Protein 1VJF (pdb70)

Structure (mmCIF, N/CA/C/O backbone):
data_1VJF
#
_entry.id   1VJF
#
_cell.length_a   50.891
_cell.length_b   50.891
_cell.length_c   121.430
_cell.angle_alpha   90.00
_cell.angle_beta   90.00
_cell.angle_gamma   90.00
#
_symmetry.space_group_name_H-M   'P 43 21 2'
#
loop_
_entity.id
_entity.type
_entity.pdbx_description
1 polymer 'DNA-binding protein, putative'
2 non-polymer 'CHLORIDE ION'
3 non-polymer GLYCEROL
4 water water
#
loop_
_atom_site.group_PDB
_atom_site.id
_atom_site.type_symbol
_atom_site.label_atom_id
_atom_site.label_alt_id
_atom_site.label_comp_id
_atom_site.label_asym_id
_atom_site.label_entity_id
_atom_site.label_seq_id
_atom_site.pdbx_PDB_ins_code
_atom_site.Cartn_x
_atom_site.Cartn_y
_atom_site.Cartn_z
_atom_site.occupancy
_atom_site.B_iso_or_equiv
_atom_site.auth_seq_id
_atom_site.auth_comp_id
_atom_site.auth_asym_id
_atom_site.auth_atom_id
_atom_site.pdbx_PDB_model_num
ATOM 9 N N . LYS A 1 14 ? 11.686 16.506 93.664 1.00 35.96 2 LYS A N 1
ATOM 10 C CA . LYS A 1 14 ? 12.783 17.374 93.281 1.00 31.09 2 LYS A CA 1
ATOM 11 C C . LYS A 1 14 ? 12.333 18.543 92.413 1.00 27.46 2 LYS A C 1
ATOM 12 O O . LYS A 1 14 ? 11.388 18.440 91.621 1.00 29.93 2 LYS A O 1
ATOM 18 N N . THR A 1 15 ? 13.010 19.666 92.565 1.00 23.68 3 THR A N 1
ATOM 19 C CA . THR A 1 15 ? 12.842 20.825 91.707 1.00 25.34 3 THR A CA 1
ATOM 20 C C . THR A 1 15 ? 13.783 20.784 90.520 1.00 25.40 3 THR A C 1
ATOM 21 O O . THR A 1 15 ? 14.755 20.028 90.487 1.00 19.89 3 THR A O 1
ATOM 25 N N . ARG A 1 16 ? 13.528 21.665 89.567 1.00 23.74 4 ARG A N 1
ATOM 26 C CA . ARG A 1 16 ? 14.486 21.903 88.493 1.00 23.20 4 ARG A CA 1
ATOM 27 C C . ARG A 1 16 ? 15.886 22.251 89.014 1.00 21.52 4 ARG A C 1
ATOM 28 O O . ARG A 1 16 ? 16.873 21.752 88.507 1.00 21.05 4 ARG A O 1
ATOM 36 N N . ALA A 1 17 ? 15.986 23.103 90.035 1.00 19.86 5 ALA A N 1
ATOM 37 C CA . ALA A 1 17 ? 17.291 23.392 90.573 1.00 20.88 5 ALA A CA 1
ATOM 38 C C . ALA A 1 17 ? 17.960 22.142 91.142 1.00 18.87 5 ALA A C 1
ATOM 39 O O . ALA A 1 17 ? 19.172 22.008 91.052 1.00 19.18 5 ALA A O 1
ATOM 41 N N . ASP A 1 18 ? 17.180 21.263 91.757 1.00 18.28 6 ASP A N 1
ATOM 42 C CA . ASP A 1 18 ? 17.722 20.017 92.302 1.00 14.37 6 ASP A CA 1
ATOM 43 C C . ASP A 1 18 ? 18.260 19.132 91.157 1.00 15.89 6 ASP A C 1
ATOM 44 O O . ASP A 1 18 ? 19.339 18.553 91.260 1.00 16.63 6 ASP A O 1
ATOM 49 N N . LEU A 1 19 ? 17.510 19.061 90.066 1.00 15.14 7 LEU A N 1
ATOM 50 C CA . LEU A 1 19 ? 17.943 18.285 88.897 1.00 16.15 7 LEU A CA 1
ATOM 51 C C . LEU A 1 19 ? 19.285 18.829 88.379 1.00 16.09 7 LEU A C 1
ATOM 52 O O . LEU A 1 19 ? 20.222 18.085 88.115 1.00 15.38 7 LEU A O 1
ATOM 57 N N . PHE A 1 20 ? 19.381 20.144 88.195 1.00 14.36 8 PHE A N 1
ATOM 58 C CA . PHE A 1 20 ? 20.603 20.721 87.672 1.00 16.42 8 PHE A CA 1
ATOM 59 C C . PHE A 1 20 ? 21.770 20.572 88.652 1.00 16.39 8 PHE A C 1
ATOM 60 O O . PHE A 1 20 ? 22.921 20.444 88.245 1.00 15.57 8 PHE A O 1
ATOM 68 N N . ALA A 1 21 ? 21.500 20.592 89.957 1.00 15.73 9 ALA A N 1
ATOM 69 C CA . ALA A 1 21 ? 22.560 20.326 90.909 1.00 17.15 9 ALA A CA 1
ATOM 70 C C . ALA A 1 21 ? 23.113 18.910 90.773 1.00 14.96 9 ALA A C 1
ATOM 71 O O . ALA A 1 21 ? 24.328 18.711 90.913 1.00 15.30 9 ALA A O 1
ATOM 73 N N . PHE A 1 22 ? 22.210 17.951 90.527 1.00 14.16 10 PHE A N 1
ATOM 74 C CA . PHE A 1 22 ? 22.553 16.568 90.250 1.00 13.68 10 PHE A CA 1
ATOM 75 C C . PHE A 1 22 ? 23.387 16.487 88.967 1.00 14.20 10 PHE A C 1
ATOM 76 O O . PHE A 1 22 ? 24.449 15.859 88.949 1.00 14.52 10 PHE A O 1
ATOM 84 N N . PHE A 1 23 ? 22.933 17.153 87.910 1.00 14.25 11 PHE A N 1
ATOM 85 C CA . PHE A 1 23 ? 23.705 17.168 86.654 1.00 14.31 11 PHE A CA 1
ATOM 86 C C . PHE A 1 23 ? 25.116 17.693 86.933 1.00 13.60 11 PHE A C 1
ATOM 87 O O . PHE A 1 23 ? 26.136 17.131 86.505 1.00 15.85 11 PHE A O 1
ATOM 95 N N . ASP A 1 24 ? 25.197 18.812 87.663 1.00 14.84 12 ASP A N 1
ATOM 96 C CA . ASP A 1 24 ? 26.490 19.436 87.900 1.00 16.37 12 ASP A CA 1
ATOM 97 C C . ASP A 1 24 ? 27.435 18.499 88.656 1.00 16.61 12 ASP A C 1
ATOM 98 O O . ASP A 1 24 ? 28.626 18.411 88.347 1.00 18.24 12 ASP A O 1
ATOM 103 N N . ALA A 1 25 ? 26.918 17.837 89.679 1.00 15.22 13 ALA A N 1
ATOM 104 C CA . ALA A 1 25 ? 27.726 16.912 90.477 1.00 15.09 13 ALA A CA 1
ATOM 105 C C . ALA A 1 25 ? 28.329 15.816 89.647 1.00 17.03 13 ALA A C 1
ATOM 106 O O . ALA A 1 25 ? 29.422 15.367 89.913 1.00 16.40 13 ALA A O 1
ATOM 108 N N . HIS A 1 26 ? 27.603 15.401 88.621 1.00 13.93 14 HIS A N 1
ATOM 109 C CA . HIS A 1 26 ? 27.974 14.242 87.824 1.00 16.19 14 HIS A CA 1
ATOM 110 C C . HIS A 1 26 ? 28.502 14.597 86.442 1.00 18.57 14 HIS A C 1
ATOM 111 O O . HIS A 1 26 ? 28.675 13.720 85.629 1.00 18.39 14 HIS A O 1
ATOM 118 N N . GLY A 1 27 ? 28.704 15.879 86.175 1.00 15.70 15 GLY A N 1
ATOM 119 C CA . GLY A 1 27 ? 29.281 16.335 84.934 1.00 16.13 15 GLY A CA 1
ATOM 120 C C . GLY A 1 27 ? 28.409 16.261 83.720 1.00 16.00 15 GLY A C 1
ATOM 121 O O . GLY A 1 27 ? 28.913 16.152 82.599 1.00 15.91 15 GLY A O 1
ATOM 122 N N . VAL A 1 28 ? 27.094 16.270 83.910 1.00 12.90 16 VAL A N 1
ATOM 123 C CA . VAL A 1 28 ? 26.156 16.292 82.811 1.00 13.79 16 VAL A CA 1
ATOM 124 C C . VAL A 1 28 ? 25.886 17.752 82.456 1.00 16.87 16 VAL A C 1
ATOM 125 O O . VAL A 1 28 ? 25.281 18.502 83.232 1.00 18.66 16 VAL A O 1
ATOM 129 N N . ASP A 1 29 ? 26.404 18.200 81.332 1.00 14.00 17 ASP A N 1
ATOM 130 C CA . ASP A 1 29 ? 26.196 19.589 80.938 1.00 16.88 17 ASP A CA 1
ATOM 131 C C . ASP A 1 29 ? 24.884 19.751 80.210 1.00 14.27 17 ASP A C 1
ATOM 132 O O . ASP A 1 29 ? 24.402 18.843 79.576 1.00 16.86 17 ASP A O 1
ATOM 137 N N . HIS A 1 30 ? 24.303 20.925 80.343 1.00 15.27 18 HIS A N 1
ATOM 138 C CA . HIS A 1 30 ? 22.938 21.152 79.873 1.00 15.96 18 HIS A CA 1
ATOM 139 C C . HIS A 1 30 ? 22.747 22.534 79.288 1.00 17.55 18 HIS A C 1
ATOM 140 O O . HIS A 1 30 ? 23.444 23.453 79.661 1.00 16.90 18 HIS A O 1
ATOM 147 N N . LYS A 1 31 ? 21.777 22.658 78.372 1.00 15.42 19 LYS A N 1
ATOM 148 C CA . LYS A 1 31 ? 21.374 23.931 77.849 1.00 15.43 19 LYS A CA 1
ATOM 149 C C . LYS A 1 31 ? 19.857 23.903 77.864 1.00 14.75 19 LYS A C 1
ATOM 150 O O . LYS A 1 31 ? 19.270 22.975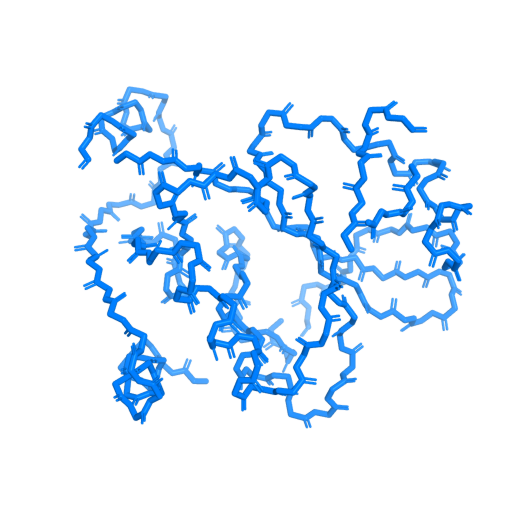 77.309 1.00 16.65 19 LYS A O 1
ATOM 153 N N . THR A 1 32 ? 19.231 24.901 78.487 1.00 14.83 20 THR A N 1
ATOM 154 C CA . THR A 1 32 ? 17.784 24.938 78.615 1.00 15.31 20 THR A CA 1
ATOM 155 C C . THR A 1 32 ? 17.194 26.146 77.906 1.00 17.51 20 THR A C 1
ATOM 156 O O . THR A 1 32 ? 17.680 27.272 78.046 1.00 18.86 20 THR A O 1
ATOM 160 N N . LEU A 1 33 ? 16.062 25.931 77.253 1.00 18.88 21 LEU A N 1
ATOM 161 C CA . LEU A 1 33 ? 15.274 26.987 76.637 1.00 18.00 21 LEU A CA 1
ATOM 162 C C . LEU A 1 33 ? 13.937 27.021 77.398 1.00 17.28 21 LEU A C 1
ATOM 163 O O . LEU A 1 33 ? 13.277 25.999 77.498 1.00 15.80 21 LEU A O 1
ATOM 168 N N . ASP A 1 34 ? 13.556 28.172 77.965 1.00 15.10 22 ASP A N 1
ATOM 169 C CA . ASP A 1 34 ? 12.259 28.299 78.621 1.00 15.67 22 ASP A CA 1
ATOM 170 C C . ASP A 1 34 ? 11.244 28.731 77.580 1.00 16.86 22 ASP A C 1
ATOM 171 O O . ASP A 1 34 ? 11.542 29.537 76.695 1.00 18.66 22 ASP A O 1
ATOM 176 N N . HIS A 1 35 ? 10.019 28.276 77.745 1.00 17.62 23 HIS A N 1
ATOM 177 C CA . HIS A 1 35 ? 8.963 28.549 76.778 1.00 16.69 23 HIS A CA 1
ATOM 178 C C . HIS A 1 35 ? 7.608 28.221 77.378 1.00 16.44 23 HIS A C 1
ATOM 179 O O . HIS A 1 35 ? 7.487 27.373 78.256 1.00 15.90 23 HIS A O 1
ATOM 186 N N . PRO A 1 36 ? 6.537 28.851 76.938 1.00 17.27 24 PRO A N 1
ATOM 187 C CA . PRO A 1 36 ? 5.244 28.385 77.378 1.00 18.37 24 PRO A CA 1
ATOM 188 C C . PRO A 1 36 ? 5.014 26.931 76.959 1.00 18.64 24 PRO A C 1
ATOM 189 O O . PRO A 1 36 ? 5.544 26.493 75.942 1.00 17.55 24 PRO A O 1
ATOM 193 N N . PRO A 1 37 ? 4.207 26.203 77.698 1.00 18.40 25 PRO A N 1
ATOM 194 C CA . PRO A 1 37 ? 3.859 24.841 77.269 1.00 17.21 25 PRO A CA 1
ATOM 195 C C . PRO A 1 37 ? 3.307 24.901 75.843 1.00 18.13 25 PRO A C 1
ATOM 196 O O . PRO A 1 37 ? 2.551 25.805 75.515 1.00 19.06 25 PRO A O 1
ATOM 200 N N . VAL A 1 38 ? 3.724 23.958 75.022 1.00 16.48 26 VAL A N 1
ATOM 201 C CA . VAL A 1 38 ? 3.486 24.043 73.573 1.00 16.61 26 VAL A CA 1
ATOM 202 C C . VAL A 1 38 ? 2.135 23.446 73.249 1.00 17.41 26 VAL A C 1
ATOM 203 O O . VAL A 1 38 ? 1.901 22.237 73.514 1.00 16.31 26 VAL A O 1
ATOM 207 N N . PHE A 1 39 ? 1.281 24.295 72.664 1.00 19.78 27 PHE A N 1
ATOM 208 C CA . PHE A 1 39 ? -0.053 23.883 72.144 1.00 19.66 27 PHE A CA 1
ATOM 209 C C . PHE A 1 39 ? -0.252 24.263 70.692 1.00 25.03 27 PHE A C 1
ATOM 210 O O . PHE A 1 39 ? -1.359 24.205 70.188 1.00 22.55 27 PHE A O 1
ATOM 218 N N . ARG A 1 40 ? 0.819 24.651 70.008 1.00 22.85 28 ARG A N 1
ATOM 219 C CA . ARG A 1 40 ? 0.703 25.140 68.641 1.00 28.80 28 ARG A CA 1
ATOM 220 C C . ARG A 1 40 ? 1.868 24.579 67.879 1.00 29.42 28 ARG A C 1
ATOM 221 O O . ARG A 1 40 ? 3.027 24.621 68.357 1.00 25.05 28 ARG A O 1
ATOM 229 N N . VAL A 1 41 ? 1.579 24.021 66.716 1.00 25.57 29 VAL A N 1
ATOM 230 C CA . VAL A 1 41 ? 2.606 23.349 65.933 1.00 24.89 29 VAL A CA 1
ATOM 231 C C . VAL A 1 41 ? 3.749 24.337 65.523 1.00 23.10 29 VAL A C 1
ATOM 232 O O . VAL A 1 41 ? 4.924 23.971 65.514 1.00 24.65 29 VAL A O 1
ATOM 236 N N . GLU A 1 42 ? 3.414 25.598 65.280 1.00 23.32 30 GLU A N 1
ATOM 237 C CA . GLU A 1 42 ? 4.434 26.584 64.892 1.00 24.24 30 GLU A CA 1
ATOM 238 C C . GLU A 1 42 ? 5.477 26.782 65.982 1.00 23.44 30 GLU A C 1
ATOM 239 O O . GLU A 1 42 ? 6.693 26.875 65.705 1.00 21.09 30 GLU A O 1
ATOM 245 N N . GLU A 1 43 ? 5.004 26.816 67.232 1.00 23.15 31 GLU A N 1
ATOM 246 C CA . GLU A 1 43 ? 5.905 26.957 68.393 1.00 22.62 31 GLU A CA 1
ATOM 247 C C . GLU A 1 43 ? 6.818 25.755 68.551 1.00 20.86 31 GLU A C 1
ATOM 248 O O . GLU A 1 43 ? 8.016 25.898 68.853 1.00 21.87 31 GLU A O 1
ATOM 259 N N . GLY A 1 44 ? 6.289 24.558 68.311 1.00 18.27 32 GLY A N 1
ATOM 260 C CA . GLY A 1 44 ? 7.062 23.359 68.389 1.00 19.72 32 GLY A CA 1
ATOM 261 C C . GLY A 1 44 ? 8.187 23.369 67.369 1.00 19.59 32 GLY A C 1
ATOM 262 O O . GLY A 1 44 ? 9.307 23.008 67.685 1.00 20.02 32 GLY A O 1
ATOM 263 N N . LEU A 1 45 ? 7.880 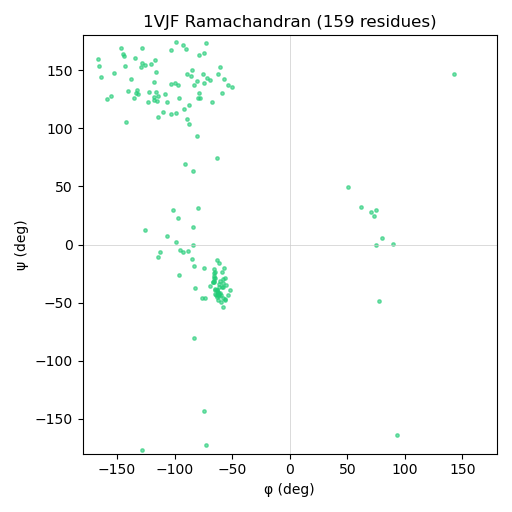23.812 66.143 1.00 21.01 33 LEU A N 1
ATOM 264 C CA . LEU A 1 45 ? 8.887 23.922 65.108 1.00 20.93 33 LEU A CA 1
ATOM 265 C C . LEU A 1 45 ? 9.988 24.935 65.448 1.00 19.23 33 LEU A C 1
ATOM 266 O O . LEU A 1 45 ? 11.176 24.759 65.150 1.00 17.19 33 LEU A O 1
ATOM 271 N N . GLU A 1 46 ? 9.575 26.039 66.048 1.00 16.94 34 GLU A N 1
ATOM 272 C CA . GLU A 1 46 ? 10.549 27.046 66.464 1.00 16.96 34 GLU A CA 1
ATOM 273 C C . GLU A 1 46 ? 11.522 26.492 67.492 1.00 16.29 34 GLU A C 1
ATOM 274 O O . GLU A 1 46 ? 12.727 26.747 67.404 1.00 16.90 34 GLU A O 1
ATOM 280 N N . ILE A 1 47 ? 11.005 25.713 68.443 1.00 16.72 35 ILE A N 1
ATOM 281 C CA . ILE A 1 47 ? 11.852 25.065 69.449 1.00 16.73 35 ILE A CA 1
ATOM 282 C C . ILE A 1 47 ? 12.814 24.064 68.843 1.00 17.32 35 ILE A C 1
ATOM 283 O O . ILE A 1 47 ? 14.004 24.077 69.156 1.00 18.91 35 ILE A O 1
ATOM 288 N N . LYS A 1 48 ? 12.318 23.260 67.919 1.00 19.11 36 LYS A N 1
ATOM 289 C CA . LYS A 1 48 ? 13.137 22.278 67.271 1.00 21.77 36 LYS A CA 1
ATOM 290 C C . LYS A 1 48 ? 14.196 22.942 66.430 1.00 19.76 36 LYS A C 1
ATOM 291 O O . LYS A 1 48 ? 15.310 22.441 66.334 1.00 22.87 36 LYS A O 1
ATOM 297 N N . ALA A 1 49 ? 13.886 24.104 65.861 1.00 18.77 37 ALA A N 1
ATOM 298 C CA . ALA A 1 49 ? 14.868 24.813 65.051 1.00 19.15 37 ALA A CA 1
ATOM 299 C C . ALA A 1 49 ? 16.007 25.351 65.911 1.00 20.44 37 ALA A C 1
ATOM 300 O O . ALA A 1 49 ? 17.157 25.361 65.494 1.00 23.79 37 ALA A O 1
ATOM 302 N N . ALA A 1 50 ? 15.700 25.784 67.125 1.00 16.46 38 ALA A N 1
ATOM 303 C CA . ALA A 1 50 ? 16.700 26.276 68.063 1.00 19.54 38 ALA A CA 1
ATOM 304 C C . ALA A 1 50 ? 17.475 25.212 68.810 1.00 20.27 38 ALA A C 1
ATOM 305 O O . ALA A 1 50 ? 18.535 25.506 69.360 1.00 22.75 38 ALA A O 1
ATOM 319 N N . PRO A 1 52 ? 18.847 21.469 68.328 1.00 14.85 40 PRO A N 1
ATOM 320 C CA . PRO A 1 52 ? 19.128 20.297 67.501 1.00 15.96 40 PRO A CA 1
ATOM 321 C C . PRO A 1 52 ? 18.985 18.990 68.220 1.00 17.63 40 PR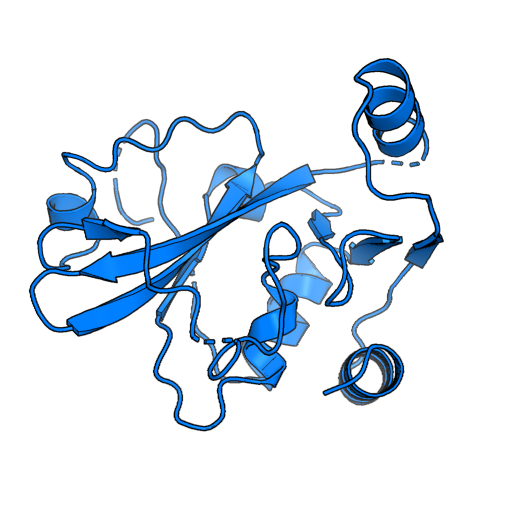O A C 1
ATOM 322 O O . PRO A 1 52 ? 18.907 18.943 69.449 1.00 17.58 40 PRO A O 1
ATOM 326 N N . GLY A 1 53 ? 19.016 17.910 67.453 1.00 18.23 41 GLY A N 1
ATOM 327 C CA . GLY A 1 53 ? 19.059 16.585 68.042 1.00 18.43 41 GLY A CA 1
ATOM 328 C C . GLY A 1 53 ? 17.697 15.983 68.213 1.00 16.85 41 GLY A C 1
ATOM 329 O O . GLY A 1 53 ? 16.740 16.385 67.555 1.00 19.27 41 GLY A O 1
ATOM 330 N N . GLY A 1 54 ? 17.636 14.939 69.029 1.00 16.73 42 GLY A N 1
ATOM 331 C CA . GLY A 1 54 ? 16.447 14.143 69.207 1.00 17.32 42 GLY A CA 1
ATOM 332 C C . GLY A 1 54 ? 15.489 14.821 70.134 1.00 17.25 42 GLY A C 1
ATOM 333 O O . GLY A 1 54 ? 15.818 15.125 71.257 1.00 18.17 42 GLY A O 1
ATOM 334 N N . HIS A 1 55 ? 14.265 14.992 69.655 1.00 15.96 43 HIS A N 1
ATOM 335 C CA . HIS A 1 55 ? 13.161 15.506 70.468 1.00 16.46 43 HIS A CA 1
ATOM 336 C C . HIS A 1 55 ? 12.282 14.338 70.846 1.00 18.31 43 HIS A C 1
ATOM 337 O O . HIS A 1 55 ? 12.030 13.420 70.037 1.00 17.16 43 HIS A O 1
ATOM 344 N N . THR A 1 56 ? 11.855 14.343 72.099 1.00 16.25 44 THR A N 1
ATOM 345 C CA . THR A 1 56 ? 11.471 13.080 72.744 1.00 14.48 44 THR A CA 1
ATOM 346 C C . THR A 1 56 ? 10.002 13.057 73.134 1.00 16.62 44 THR A C 1
ATOM 347 O O . THR A 1 56 ? 9.355 14.090 73.334 1.00 18.69 44 THR A O 1
ATOM 351 N N . LYS A 1 57 ? 9.517 11.833 73.297 1.00 15.13 45 LYS A N 1
ATOM 352 C CA . LYS A 1 57 ? 8.303 11.562 74.020 1.00 15.94 45 LYS A CA 1
ATOM 353 C C . LYS A 1 57 ? 8.676 10.531 75.075 1.00 17.45 45 LYS A C 1
ATOM 354 O O . LYS A 1 57 ? 9.643 9.793 74.950 1.00 15.50 45 LYS A O 1
ATOM 360 N N . ASN A 1 58 ? 7.915 10.509 76.147 1.00 14.35 46 ASN A N 1
ATOM 361 C CA . ASN A 1 58 ? 8.266 9.725 77.321 1.00 14.43 46 ASN A CA 1
ATOM 362 C C . ASN A 1 58 ? 6.998 9.115 77.915 1.00 13.41 46 ASN A C 1
ATOM 363 O O . ASN A 1 58 ? 6.173 9.827 78.470 1.00 16.41 46 ASN A O 1
ATOM 368 N N . LEU A 1 59 ? 6.833 7.806 77.709 1.00 14.49 47 LEU A N 1
ATOM 369 C CA . LEU A 1 59 ? 5.613 7.109 78.043 1.00 14.39 47 LEU A CA 1
ATOM 370 C C . LEU A 1 59 ? 5.728 6.461 79.397 1.00 14.42 47 LEU A C 1
ATOM 371 O O . LEU A 1 59 ? 6.707 5.728 79.663 1.00 15.16 47 LEU A O 1
ATOM 376 N N . PHE A 1 60 ? 4.769 6.770 80.267 1.00 14.97 48 PHE A N 1
ATOM 377 C CA . PHE A 1 60 ? 4.745 6.214 81.631 1.00 13.93 48 PHE A CA 1
ATOM 378 C C . PHE A 1 60 ? 3.706 5.133 81.632 1.00 13.89 48 PHE A C 1
ATOM 379 O O . PHE A 1 60 ? 2.471 5.398 81.501 1.00 13.27 48 PHE A O 1
ATOM 387 N N . LEU A 1 61 ? 4.183 3.893 81.785 1.00 15.12 49 LEU A N 1
ATOM 388 C CA . LEU A 1 61 ? 3.373 2.703 81.670 1.00 13.66 49 LEU A CA 1
ATOM 389 C C . LEU A 1 61 ? 3.355 1.854 82.934 1.00 14.63 49 LEU A C 1
ATOM 390 O O . LEU A 1 61 ? 4.269 1.917 83.747 1.00 15.26 49 LEU A O 1
ATOM 395 N N . LYS A 1 62 ? 2.286 1.086 83.078 1.00 17.77 50 LYS A N 1
ATOM 396 C CA . LYS A 1 62 ? 2.152 0.098 84.145 1.00 18.42 50 LYS A CA 1
ATOM 397 C C . LYS A 1 62 ? 1.683 -1.187 83.471 1.00 17.69 50 LYS A C 1
ATOM 398 O O . LYS A 1 62 ? 0.688 -1.172 82.705 1.00 20.45 50 LYS A O 1
ATOM 404 N N . ASP A 1 63 ? 2.356 -2.300 83.750 1.00 18.22 51 ASP A N 1
ATOM 405 C CA . ASP A 1 63 ? 1.934 -3.567 83.157 1.00 17.96 51 ASP A CA 1
ATOM 406 C C . ASP A 1 63 ? 0.952 -4.352 84.063 1.00 17.65 51 ASP A C 1
ATOM 407 O O . ASP A 1 63 ? 0.687 -3.960 85.228 1.00 17.98 51 ASP A O 1
ATOM 412 N N . ALA A 1 64 ? 0.400 -5.429 83.499 1.00 18.40 52 ALA A N 1
ATOM 413 C CA . ALA A 1 64 ? -0.663 -6.228 84.153 1.00 19.53 52 ALA A CA 1
ATOM 414 C C . ALA A 1 64 ? -0.200 -6.882 85.447 1.00 20.02 52 ALA A C 1
ATOM 415 O O . ALA A 1 64 ? -1.034 -7.382 86.213 1.00 19.51 52 ALA A O 1
ATOM 417 N N . LYS A 1 65 ? 1.117 -6.894 85.661 1.00 17.82 53 LYS A N 1
ATOM 418 C CA . LYS A 1 65 ? 1.723 -7.401 86.885 1.00 19.74 53 LYS A CA 1
ATOM 419 C C . LYS A 1 65 ? 2.099 -6.322 87.893 1.00 20.13 53 LYS A C 1
ATOM 420 O O . LYS A 1 65 ? 2.607 -6.629 88.966 1.00 21.15 53 LYS A O 1
ATOM 424 N N . GLY A 1 66 ? 1.797 -5.065 87.583 1.00 18.17 54 GLY A N 1
ATOM 425 C CA . GLY A 1 66 ? 2.099 -3.955 88.479 1.00 18.64 54 GLY A CA 1
ATOM 426 C C . GLY A 1 66 ? 3.447 -3.262 88.344 1.00 19.02 54 GLY A C 1
ATOM 427 O O . GLY A 1 66 ? 3.735 -2.308 89.096 1.00 19.03 54 GLY A O 1
ATOM 428 N N . GLN A 1 67 ? 4.264 -3.714 87.389 1.00 16.75 55 GLN A N 1
ATOM 429 C CA . GLN A 1 67 ? 5.566 -3.114 87.160 1.00 17.65 55 GLN A CA 1
ATOM 430 C C . GLN A 1 67 ? 5.397 -1.806 86.367 1.00 15.62 55 GLN A C 1
ATOM 431 O O . GLN A 1 67 ? 4.727 -1.803 85.309 1.00 16.49 55 GLN A O 1
ATOM 437 N N . LEU A 1 68 ? 6.029 -0.725 86.853 1.00 17.41 56 LEU A N 1
ATOM 438 C CA . LEU A 1 68 ? 6.070 0.543 86.126 1.00 14.71 56 LEU A CA 1
ATOM 439 C C . LEU A 1 68 ? 7.218 0.567 85.148 1.00 16.40 56 LEU A C 1
ATOM 440 O O . LEU A 1 68 ? 8.299 0.065 85.457 1.00 15.83 56 LEU A O 1
ATOM 445 N N . TRP A 1 69 ? 6.991 1.220 84.016 1.00 14.98 57 TRP A N 1
ATOM 446 C CA . TRP A 1 69 ? 7.961 1.300 82.924 1.00 14.77 57 TRP A CA 1
ATOM 447 C C . TRP A 1 69 ? 7.946 2.738 82.409 1.00 16.40 57 TRP A C 1
ATOM 448 O O . TRP A 1 69 ? 6.897 3.368 82.368 1.00 18.36 57 TRP A O 1
ATOM 459 N N . LEU A 1 70 ? 9.118 3.244 82.051 1.00 14.67 58 LEU A N 1
ATOM 460 C CA . LEU A 1 70 ? 9.190 4.540 81.368 1.00 15.07 58 LEU A CA 1
ATOM 461 C C . LEU A 1 70 ? 9.910 4.292 80.061 1.00 16.78 58 LEU A C 1
ATOM 462 O O . LEU A 1 70 ? 11.000 3.778 80.068 1.00 15.24 58 LEU A O 1
ATOM 467 N N . ILE A 1 71 ? 9.268 4.634 78.956 1.00 15.14 59 ILE A N 1
ATOM 468 C CA . ILE A 1 71 ? 9.878 4.555 77.618 1.00 14.83 59 ILE A CA 1
ATOM 469 C C . ILE A 1 71 ? 10.182 5.947 77.141 1.00 16.31 59 ILE A C 1
ATOM 470 O O . ILE A 1 71 ? 9.285 6.750 76.984 1.00 15.67 59 ILE A O 1
ATOM 475 N N . SER A 1 72 ? 11.435 6.205 76.820 1.00 14.93 60 SER A N 1
ATOM 476 C CA . SER A 1 72 ? 11.831 7.474 76.168 1.00 15.00 60 SER A CA 1
ATOM 477 C C . SER A 1 72 ? 12.184 7.126 74.721 1.00 16.54 60 SER A C 1
ATOM 478 O O . SER A 1 72 ? 12.967 6.194 74.439 1.00 16.31 60 SER A O 1
ATOM 481 N N . ALA A 1 73 ? 11.585 7.878 73.804 1.00 15.46 61 ALA A N 1
ATOM 482 C CA . ALA A 1 73 ? 11.729 7.612 72.375 1.00 15.38 61 ALA A CA 1
ATOM 483 C C . ALA A 1 73 ? 11.739 8.923 71.619 1.00 14.49 61 ALA A C 1
ATOM 484 O O . ALA A 1 73 ? 11.310 9.949 72.121 1.00 15.03 61 ALA A O 1
ATOM 486 N N . LEU A 1 74 ? 12.196 8.888 70.362 1.00 14.61 62 LEU A N 1
ATOM 487 C CA . LEU A 1 74 ? 11.920 9.995 69.489 1.00 13.72 62 LEU A CA 1
ATOM 488 C C . LEU A 1 74 ? 10.429 10.124 69.311 1.00 13.89 62 LEU A C 1
ATOM 489 O O . LEU A 1 74 ? 9.722 9.140 69.250 1.00 14.83 62 LEU A O 1
ATOM 494 N N . GLY A 1 75 ? 9.954 11.349 69.160 1.00 16.41 63 GLY A N 1
ATOM 495 C CA . GLY A 1 75 ? 8.496 11.573 69.052 1.00 16.91 63 GLY A CA 1
ATOM 496 C C . GLY A 1 75 ? 7.821 10.783 67.962 1.00 18.86 63 GLY A C 1
ATOM 497 O O . GLY A 1 75 ? 6.684 10.327 68.146 1.00 20.76 63 GLY A O 1
ATOM 498 N N . GLU A 1 76 ? 8.533 10.595 66.872 1.00 19.32 64 GLU A N 1
ATOM 499 C CA . GLU A 1 76 ? 7.994 9.964 65.665 1.00 23.44 64 GLU A CA 1
ATOM 500 C C . GLU A 1 76 ? 8.071 8.454 65.708 1.00 23.86 64 GLU A C 1
ATOM 501 O O . GLU A 1 76 ? 7.469 7.801 64.860 1.00 25.38 64 GLU A O 1
ATOM 517 N N . THR A 1 77 ? 8.806 7.885 66.651 1.00 18.14 65 THR A N 1
ATOM 518 C CA . THR A 1 77 ? 8.910 6.419 66.704 1.00 14.73 65 THR A CA 1
ATOM 519 C C . THR A 1 77 ? 7.596 5.778 67.066 1.00 15.55 65 THR A C 1
ATOM 520 O O . THR A 1 77 ? 7.043 6.050 68.130 1.00 19.08 65 THR A O 1
ATOM 524 N N . THR A 1 78 ? 7.083 4.880 66.216 1.00 16.13 66 THR A N 1
ATOM 525 C CA . THR A 1 78 ? 5.815 4.193 66.521 1.00 18.68 66 THR A CA 1
ATOM 526 C C . THR A 1 78 ? 6.052 3.074 67.530 1.00 17.95 66 THR A C 1
ATOM 527 O O . THR A 1 78 ? 6.915 2.217 67.338 1.00 20.83 66 THR A O 1
ATOM 531 N N . ILE A 1 79 ? 5.295 3.106 68.625 1.00 18.05 67 ILE A N 1
ATOM 532 C CA . ILE A 1 79 ? 5.382 2.097 69.661 1.00 17.65 67 ILE A CA 1
ATOM 533 C C . ILE A 1 79 ? 4.065 1.302 69.740 1.00 18.82 67 ILE A C 1
ATOM 534 O O . ILE A 1 79 ? 3.019 1.822 70.198 1.00 22.68 67 ILE A O 1
ATOM 539 N N . ASP A 1 80 ? 4.118 0.047 69.316 1.00 19.87 68 ASP A N 1
ATOM 540 C CA . ASP A 1 80 ? 2.961 -0.822 69.372 1.00 19.74 68 ASP A CA 1
ATOM 541 C C . ASP A 1 80 ? 2.782 -1.389 70.770 1.00 19.21 68 ASP A C 1
ATOM 542 O O . ASP A 1 80 ? 3.337 -2.442 71.137 1.00 19.63 68 ASP A O 1
ATOM 547 N N . LEU A 1 81 ? 1.976 -0.695 71.562 1.00 19.96 69 LEU A N 1
ATOM 548 C CA . LEU A 1 81 ? 1.733 -1.107 72.924 1.00 21.41 69 LEU A CA 1
ATOM 549 C C . LEU A 1 81 ? 1.005 -2.425 73.050 1.00 22.94 69 LEU A C 1
ATOM 550 O O . LEU A 1 81 ? 1.171 -3.093 74.066 1.00 26.94 69 LEU A O 1
ATOM 555 N N . LYS A 1 82 ? 0.241 -2.827 72.027 1.00 21.50 70 LYS A N 1
ATOM 556 C CA . LYS A 1 82 ? -0.472 -4.098 72.063 1.00 25.47 70 LYS A CA 1
ATOM 557 C C . LYS A 1 82 ? 0.496 -5.297 72.071 1.00 23.44 70 LYS A C 1
ATOM 558 O O . LYS A 1 82 ? 0.192 -6.326 72.664 1.00 24.37 70 LYS A O 1
ATOM 562 N N . LYS A 1 83 ? 1.658 -5.155 71.428 1.00 18.85 71 LYS A N 1
ATOM 563 C CA . LYS A 1 83 ? 2.619 -6.259 71.287 1.00 22.11 71 LYS A CA 1
ATOM 564 C C . LYS A 1 83 ? 3.926 -6.066 72.053 1.00 19.48 71 LYS A C 1
ATOM 565 O O . LYS A 1 83 ? 4.737 -6.982 72.123 1.00 19.95 71 LYS A O 1
ATOM 570 N N . LEU A 1 84 ? 4.133 -4.887 72.653 1.00 15.97 72 LEU A N 1
ATOM 571 C CA . LEU A 1 84 ? 5.466 -4.579 73.179 1.00 15.90 72 LEU A CA 1
ATOM 572 C C . LEU A 1 84 ? 5.872 -5.473 74.344 1.00 15.77 72 LEU A C 1
ATOM 573 O O . LEU A 1 84 ? 7.055 -5.743 74.555 1.00 17.13 72 LEU A O 1
ATOM 578 N N . HIS A 1 85 ? 4.895 -5.974 75.078 1.00 16.63 73 HIS A N 1
ATOM 579 C CA . HIS A 1 85 ? 5.176 -6.786 76.263 1.00 18.29 73 HIS A CA 1
ATOM 580 C C . HIS A 1 85 ? 5.963 -8.060 75.925 1.00 19.85 73 HIS A C 1
ATOM 581 O O . HIS A 1 85 ? 6.782 -8.503 76.724 1.00 21.32 73 HIS A O 1
ATOM 588 N N . HIS A 1 86 ? 5.753 -8.603 74.725 1.00 20.99 74 HIS A N 1
ATOM 589 C CA . HIS A 1 86 ? 6.495 -9.770 74.254 1.00 21.90 74 HIS A CA 1
ATOM 590 C C . HIS A 1 86 ? 7.977 -9.425 74.049 1.00 21.92 74 HIS A C 1
ATOM 591 O O . HIS A 1 86 ? 8.851 -10.255 74.265 1.00 22.03 74 HIS A O 1
ATOM 598 N N . VAL A 1 87 ? 8.261 -8.181 73.665 1.00 16.90 75 VAL A N 1
ATOM 599 C CA . VAL A 1 87 ? 9.635 -7.756 73.404 1.00 18.85 75 VAL A CA 1
ATOM 600 C C . VAL A 1 87 ? 10.400 -7.530 74.707 1.00 19.86 75 VAL A C 1
ATOM 601 O O . VAL A 1 87 ? 11.524 -7.981 74.834 1.00 20.31 75 VAL A O 1
ATOM 605 N N . ILE A 1 88 ? 9.782 -6.829 75.658 1.00 20.31 76 ILE A N 1
ATOM 606 C CA . ILE A 1 88 ? 10.479 -6.378 76.857 1.00 18.32 76 ILE A CA 1
ATOM 607 C C . ILE A 1 88 ? 10.304 -7.320 78.039 1.00 19.12 76 ILE A C 1
ATOM 608 O O . ILE A 1 88 ? 10.921 -7.111 79.075 1.00 21.30 76 ILE A O 1
ATOM 613 N N . GLY A 1 89 ? 9.487 -8.362 77.871 1.00 17.89 77 GLY A N 1
ATOM 614 C CA . GLY A 1 89 ? 9.279 -9.338 78.919 1.00 17.54 77 GLY A CA 1
ATOM 615 C C . GLY A 1 89 ? 8.398 -8.852 80.057 1.00 18.29 77 GLY A C 1
ATOM 616 O O . GLY A 1 89 ? 8.529 -9.304 81.185 1.00 23.59 77 GLY A O 1
ATOM 617 N N . SER A 1 90 ? 7.467 -7.947 79.754 1.00 18.23 78 SER A N 1
ATOM 618 C CA . SER A 1 90 ? 6.549 -7.404 80.755 1.00 17.37 78 SER A CA 1
ATOM 619 C C . SER A 1 90 ? 5.194 -8.119 80.679 1.00 16.17 78 SER A C 1
ATOM 620 O O . SER A 1 90 ? 4.960 -8.933 79.785 1.00 20.69 78 SER A O 1
ATOM 623 N N . GLY A 1 91 ? 4.292 -7.810 81.606 1.00 17.61 79 GLY A N 1
ATOM 624 C CA . GLY A 1 91 ? 2.879 -8.098 81.405 1.00 17.12 79 GLY A CA 1
ATOM 625 C C . GLY A 1 91 ? 2.278 -7.151 80.399 1.00 16.67 79 GLY A C 1
ATOM 626 O O . GLY A 1 91 ? 2.958 -6.263 79.915 1.00 16.64 79 GLY A O 1
ATOM 627 N N . ARG A 1 92 ? 1.029 -7.378 80.021 1.00 19.70 80 ARG A N 1
ATOM 628 C CA . ARG A 1 92 ? 0.392 -6.502 79.051 1.00 19.90 80 ARG A CA 1
ATOM 629 C C . ARG A 1 92 ? 0.442 -5.076 79.600 1.00 17.58 80 ARG A C 1
ATOM 630 O O . ARG A 1 92 ? 0.280 -4.859 80.802 1.00 15.85 80 ARG A O 1
ATOM 634 N N . LEU A 1 93 ? 0.663 -4.130 78.712 1.00 16.95 81 LEU A N 1
ATOM 635 C CA . LEU A 1 93 ? 0.945 -2.730 79.096 1.00 18.29 81 LEU A CA 1
ATOM 636 C C . LEU A 1 93 ? -0.290 -1.841 78.974 1.00 21.87 81 LEU A C 1
ATOM 637 O O . LEU A 1 93 ? -1.066 -1.953 78.020 1.00 23.50 81 LEU A O 1
ATOM 642 N N . SER A 1 94 ? -0.445 -0.963 79.958 1.00 20.35 82 SER A N 1
ATOM 643 C CA . SER A 1 94 ? -1.384 0.150 79.932 1.00 22.00 82 SER A CA 1
ATOM 644 C C . SER A 1 94 ? -0.600 1.414 80.272 1.00 18.37 82 SER A C 1
ATOM 645 O O . SER A 1 94 ? 0.513 1.345 80.791 1.00 16.96 82 SER A O 1
ATOM 648 N N . PHE A 1 95 ? -1.219 2.564 80.093 1.00 19.73 83 PHE A N 1
ATOM 649 C CA . PHE A 1 95 ? -0.654 3.790 80.657 1.00 17.57 83 PHE A CA 1
ATOM 650 C C . PHE A 1 95 ? -0.768 3.728 82.181 1.00 16.41 83 PHE A C 1
ATOM 651 O O . PHE A 1 95 ? -1.703 3.168 82.717 1.00 18.97 83 PHE A O 1
ATOM 659 N N . GLY A 1 96 ? 0.250 4.219 82.877 1.00 15.66 84 GLY A N 1
ATOM 660 C CA . GLY A 1 96 ? 0.222 4.204 84.334 1.00 15.68 84 GLY A CA 1
ATOM 661 C C . GLY A 1 96 ? -0.636 5.322 84.901 1.00 15.91 84 GLY A C 1
ATOM 662 O O . GLY A 1 96 ? -0.893 6.335 84.240 1.00 17.88 84 GLY A O 1
ATOM 663 N N . PRO A 1 97 ? -1.008 5.202 86.153 1.00 16.88 85 PRO A N 1
ATOM 664 C CA . PRO A 1 97 ? -1.834 6.209 86.782 1.00 16.73 85 PRO A CA 1
ATOM 665 C C . PRO A 1 97 ? -1.052 7.468 87.122 1.00 16.05 85 PRO A C 1
ATOM 666 O O . PRO A 1 97 ? 0.160 7.442 87.450 1.00 16.36 85 PRO A O 1
ATOM 670 N N . GLN A 1 98 ? -1.766 8.572 87.032 1.00 17.17 86 GLN A N 1
ATOM 671 C CA . GLN A 1 98 ? -1.210 9.888 87.219 1.00 15.85 86 GLN A CA 1
ATOM 672 C C . GLN A 1 98 ? -0.553 10.030 88.595 1.00 14.41 86 GLN A C 1
ATOM 673 O O . GLN A 1 98 ? 0.477 10.711 88.743 1.00 15.40 86 GLN A O 1
ATOM 679 N N . GLU A 1 99 ? -1.162 9.400 89.594 1.00 15.66 87 GLU A N 1
ATOM 680 C CA . GLU A 1 99 ? -0.653 9.484 90.977 1.00 13.28 87 GLU A CA 1
ATOM 681 C C . GLU A 1 99 ? 0.747 8.857 91.058 1.00 14.01 87 GLU A C 1
ATOM 682 O O . GLU A 1 99 ? 1.608 9.336 91.778 1.00 14.13 87 GLU A O 1
ATOM 708 N N . LEU A 1 102 ? 3.379 11.030 89.566 1.00 15.40 90 LEU A N 1
ATOM 709 C CA . LEU A 1 102 ? 3.820 12.066 90.514 1.00 16.45 90 LEU A CA 1
ATOM 710 C C . LEU A 1 102 ? 4.744 11.476 91.539 1.00 14.51 90 LEU A C 1
ATOM 711 O O . LEU A 1 102 ? 5.827 12.020 91.827 1.00 17.83 90 LEU A O 1
ATOM 716 N N . GLU A 1 103 ? 4.331 10.352 92.119 1.00 16.10 91 GLU A N 1
ATOM 717 C CA . GLU A 1 103 ? 5.122 9.731 93.169 1.00 18.79 91 GLU A CA 1
ATOM 718 C C . GLU A 1 103 ? 6.500 9.268 92.738 1.00 17.83 91 GLU A C 1
ATOM 719 O O . GLU A 1 103 ? 7.460 9.450 93.474 1.00 22.00 91 GLU A O 1
ATOM 725 N N . THR A 1 104 ? 6.614 8.640 91.570 1.00 16.21 92 THR A N 1
ATOM 726 C CA . THR A 1 104 ? 7.899 8.052 91.129 1.00 17.02 92 THR A CA 1
ATOM 727 C C . THR A 1 104 ? 8.743 8.902 90.222 1.00 18.66 92 THR A C 1
ATOM 728 O O . THR A 1 104 ? 9.979 8.705 90.177 1.00 22.70 92 THR A O 1
ATOM 732 N N . LEU A 1 105 ? 8.126 9.802 89.467 1.00 16.63 93 LEU A N 1
ATOM 733 C CA . LEU A 1 105 ? 8.890 10.672 88.589 1.00 17.20 93 LEU A CA 1
ATOM 734 C C . LEU A 1 105 ? 8.827 12.141 88.977 1.00 17.77 93 LEU A C 1
ATOM 735 O O . LEU A 1 105 ? 9.560 12.958 88.455 1.00 18.01 93 LEU A O 1
ATOM 740 N N . GLY A 1 106 ? 7.945 12.492 89.901 1.00 16.02 94 GLY A N 1
ATOM 741 C CA . GLY A 1 106 ? 7.819 13.882 90.344 1.00 15.09 94 GLY A CA 1
ATOM 742 C C . GLY A 1 106 ? 7.423 14.875 89.308 1.00 17.38 94 GLY A C 1
ATOM 743 O O . GLY A 1 106 ? 7.779 16.045 89.416 1.00 19.49 94 GLY A O 1
ATOM 744 N N . VAL A 1 107 ? 6.609 14.435 88.343 1.00 16.50 95 VAL A N 1
ATOM 745 C CA . VAL A 1 107 ? 6.167 15.317 87.275 1.00 17.45 95 VAL A CA 1
ATOM 746 C C . VAL A 1 107 ? 4.652 15.249 87.171 1.00 17.89 95 VAL A C 1
ATOM 747 O O . VAL A 1 107 ? 4.012 14.292 87.648 1.00 15.71 95 VAL A O 1
ATOM 751 N N . THR A 1 108 ? 4.110 16.312 86.629 1.00 18.14 96 THR A N 1
ATOM 752 C CA . THR A 1 108 ? 2.672 16.425 86.448 1.00 18.56 96 THR A CA 1
ATOM 753 C C . THR A 1 108 ? 2.327 16.176 85.024 1.00 17.15 96 THR A C 1
ATOM 754 O O . THR A 1 108 ? 3.175 16.070 84.159 1.00 17.91 96 THR A O 1
ATOM 758 N N . PRO A 1 109 ? 1.034 15.990 84.750 1.00 17.96 97 PRO A N 1
ATOM 759 C CA . PRO A 1 109 ? 0.621 15.634 83.434 1.00 17.03 97 PRO A CA 1
ATOM 760 C C . PRO A 1 109 ? 1.146 16.459 82.297 1.00 15.95 97 PRO A C 1
ATOM 761 O O . PRO A 1 109 ? 1.108 17.685 82.363 1.00 18.54 97 PRO A O 1
ATOM 765 N N . GLY A 1 110 ? 1.579 15.789 81.244 1.00 18.44 98 GLY A N 1
ATOM 766 C CA . GLY A 1 110 ? 2.133 16.457 80.093 1.00 17.83 98 GLY A CA 1
ATOM 767 C C . GLY A 1 110 ? 3.589 16.899 80.235 1.00 19.47 98 GLY A C 1
ATOM 768 O O . GLY A 1 110 ? 4.096 17.574 79.322 1.00 19.70 98 GLY A O 1
ATOM 769 N N . SER A 1 111 ? 4.211 16.523 81.352 1.00 16.62 99 SER A N 1
ATOM 770 C CA A SER A 1 111 ? 5.614 16.840 81.657 0.70 15.01 99 SER A CA 1
ATOM 771 C CA B SER A 1 111 ? 5.641 16.824 81.576 0.30 16.81 99 SER A CA 1
ATOM 772 C C . SER A 1 111 ? 6.496 15.588 81.891 1.00 16.77 99 SER A C 1
ATOM 773 O O . SER A 1 111 ? 7.511 15.646 82.655 1.00 17.22 99 SER A O 1
ATOM 778 N N . VAL A 1 112 ? 6.168 14.456 81.261 1.00 18.45 100 VAL A N 1
ATOM 779 C CA . VAL A 1 112 ? 6.927 13.237 81.508 1.00 15.27 100 VAL A CA 1
ATOM 780 C C . VAL A 1 112 ? 8.299 13.412 80.846 1.00 14.70 100 VAL A C 1
ATOM 781 O O . VAL A 1 112 ? 8.415 14.065 79.792 1.00 16.46 100 VAL A O 1
ATOM 785 N N . THR A 1 113 ? 9.333 12.888 81.496 1.00 16.02 101 THR A N 1
ATOM 786 C CA . THR A 1 113 ? 10.696 13.081 81.074 1.00 16.58 101 THR A CA 1
ATOM 787 C C . THR A 1 113 ? 11.607 12.070 81.757 1.00 15.47 101 THR A C 1
ATOM 788 O O . THR A 1 113 ? 11.353 11.707 82.905 1.00 15.42 101 THR A O 1
ATOM 792 N N . ALA A 1 114 ? 12.632 11.594 81.028 1.00 16.83 102 ALA A N 1
ATOM 793 C CA . ALA A 1 114 ? 13.628 10.714 81.592 1.00 15.09 102 ALA A CA 1
ATOM 794 C C . ALA A 1 114 ? 14.299 11.353 82.816 1.00 15.25 102 ALA A C 1
ATOM 795 O O . ALA A 1 114 ? 14.707 10.646 83.751 1.00 16.18 102 ALA A O 1
ATOM 797 N N . PHE A 1 115 ? 14.374 12.682 82.853 1.00 14.22 103 PHE A N 1
ATOM 798 C CA . PHE A 1 115 ? 15.010 13.327 84.001 1.00 14.20 103 PHE A CA 1
ATOM 799 C C . PHE A 1 115 ? 14.243 13.115 85.303 1.00 13.62 103 PHE A C 1
ATOM 800 O O . PHE A 1 115 ? 14.797 13.304 86.406 1.00 15.92 103 PHE A O 1
ATOM 808 N N . GLY A 1 116 ? 12.958 12.795 85.195 1.00 16.11 104 GLY A N 1
ATOM 809 C CA . GLY A 1 116 ? 12.179 12.441 86.365 1.00 16.74 104 GLY A CA 1
ATOM 810 C C . GLY A 1 116 ? 12.648 11.223 87.131 1.00 16.93 104 GLY A C 1
ATOM 811 O O . GLY A 1 116 ? 12.229 11.066 88.273 1.00 16.67 104 GLY A O 1
ATOM 812 N N . LEU A 1 117 ? 13.505 10.374 86.535 1.00 15.63 105 LEU A N 1
ATOM 813 C CA . LEU A 1 117 ? 14.088 9.217 87.227 1.00 16.14 105 LEU A CA 1
ATOM 814 C C . LEU A 1 117 ? 14.852 9.624 88.498 1.00 16.56 105 LEU A C 1
ATOM 815 O O . LEU A 1 117 ? 15.034 8.804 89.388 1.00 17.28 105 LEU A O 1
ATOM 820 N N . ILE A 1 118 ? 15.257 10.889 88.608 1.00 15.96 106 ILE A N 1
ATOM 821 C CA . ILE A 1 118 ? 15.883 11.381 89.877 1.00 17.30 106 ILE A CA 1
ATOM 822 C C . ILE A 1 118 ? 14.978 11.237 91.088 1.00 17.86 106 ILE A C 1
ATOM 823 O O . ILE A 1 118 ? 15.452 11.169 92.228 1.00 18.69 106 ILE A O 1
ATOM 832 N N . ASN A 1 119 ? 13.673 11.184 90.845 1.00 18.26 107 ASN A N 1
ATOM 833 C CA . ASN A 1 119 ? 12.658 11.007 91.887 1.00 1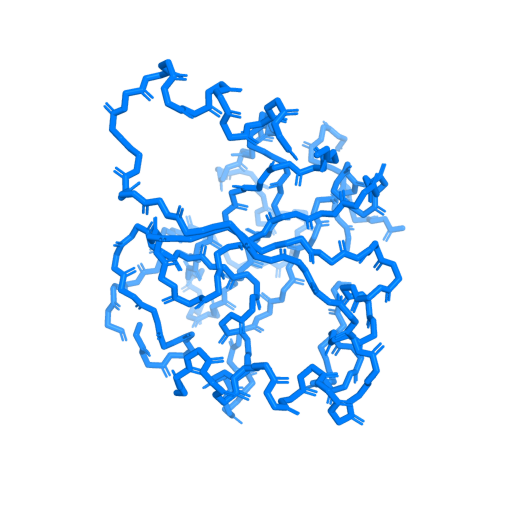7.21 107 ASN A CA 1
ATOM 834 C C . ASN A 1 119 ? 12.279 9.568 92.273 1.00 19.38 107 ASN A C 1
ATOM 835 O O . ASN A 1 119 ? 11.510 9.365 93.220 1.00 18.79 107 ASN A O 1
ATOM 840 N N . ASP A 1 120 ? 12.807 8.583 91.560 1.00 15.98 108 ASP A N 1
ATOM 841 C CA . ASP A 1 120 ? 12.386 7.211 91.717 1.00 17.32 108 ASP A CA 1
ATOM 842 C C . ASP A 1 120 ? 13.265 6.565 92.757 1.00 19.92 108 ASP A C 1
ATOM 843 O O . ASP A 1 120 ? 14.076 5.680 92.473 1.00 19.91 108 ASP A O 1
ATOM 848 N N . THR A 1 121 ? 13.088 7.008 93.993 1.00 21.79 109 THR A N 1
ATOM 849 C CA . THR A 1 121 ? 13.916 6.484 95.094 1.00 24.41 109 THR A CA 1
ATOM 850 C C . THR A 1 121 ? 13.739 4.988 95.425 1.00 22.45 109 THR A C 1
ATOM 851 O O . THR A 1 121 ? 14.688 4.370 95.852 1.00 26.31 109 THR A O 1
ATOM 855 N N . GLU A 1 122 ? 12.564 4.401 95.193 1.00 22.81 110 GLU A N 1
ATOM 856 C CA . GLU A 1 122 ? 12.360 2.965 95.410 1.00 23.44 110 GLU A CA 1
ATOM 857 C C . GLU A 1 122 ? 12.815 2.124 94.216 1.00 23.90 110 GLU A C 1
ATOM 858 O O . GLU A 1 122 ? 12.669 0.906 94.230 1.00 25.49 110 GLU A O 1
ATOM 864 N N . LYS A 1 123 ? 13.307 2.780 93.161 1.00 23.05 111 LYS A N 1
ATOM 865 C CA . LYS A 1 123 ? 13.699 2.123 91.917 1.00 21.02 111 LYS A CA 1
ATOM 866 C C . LYS A 1 123 ? 12.586 1.198 91.381 1.00 21.30 111 LYS A C 1
ATOM 867 O O . LYS A 1 123 ? 12.841 0.053 91.021 1.00 27.12 111 LYS A O 1
ATOM 873 N N . ARG A 1 124 ? 11.374 1.749 91.312 1.00 19.22 112 ARG A N 1
ATOM 874 C CA . ARG A 1 124 ? 10.152 1.104 90.878 0.50 23.23 112 ARG A CA 1
ATOM 875 C C . ARG A 1 124 ? 10.035 1.122 89.365 1.00 19.14 112 ARG A C 1
ATOM 876 O O . ARG A 1 124 ? 9.216 0.393 88.817 1.00 20.01 112 ARG A O 1
ATOM 891 N N . VAL A 1 125 ? 10.787 2.004 88.703 1.00 17.86 113 VAL A N 1
ATOM 892 C CA . VAL A 1 125 ? 10.528 2.285 87.272 1.00 17.55 113 VAL A CA 1
ATOM 893 C C . VAL A 1 125 ? 11.653 1.716 86.411 1.00 18.86 113 VAL A C 1
ATOM 894 O O . VAL A 1 125 ? 12.783 2.183 86.515 1.00 21.91 113 VAL A O 1
ATOM 898 N N . ARG A 1 126 ? 11.337 0.723 85.585 1.00 17.65 114 ARG A N 1
ATOM 899 C CA . ARG A 1 126 ? 12.270 0.185 84.602 1.00 16.93 114 ARG A CA 1
ATOM 900 C C . ARG A 1 126 ? 12.268 1.104 83.385 1.00 17.95 114 ARG A C 1
ATOM 901 O O . ARG A 1 126 ? 11.220 1.571 82.985 1.00 18.58 114 ARG A O 1
ATOM 909 N N . PHE A 1 127 ? 13.442 1.325 82.801 1.00 15.58 115 PHE A N 1
ATOM 910 C CA . PHE A 1 127 ? 13.628 2.327 81.774 1.00 16.39 115 PHE A CA 1
ATOM 911 C C . PHE A 1 127 ? 13.977 1.655 80.443 1.00 17.45 115 PHE A C 1
ATOM 912 O O . PHE A 1 127 ? 14.896 0.869 80.357 1.00 17.54 115 PHE A O 1
ATOM 920 N N . VAL A 1 128 ? 13.210 2.018 79.412 1.00 15.12 116 VAL A N 1
ATOM 921 C CA . VAL A 1 128 ? 13.389 1.551 78.030 1.00 15.34 116 VAL A CA 1
ATOM 922 C C . VAL A 1 128 ? 13.737 2.756 77.187 1.00 16.48 116 VAL A C 1
ATOM 923 O O . VAL A 1 128 ? 13.108 3.811 77.260 1.00 16.39 116 VAL A O 1
ATOM 927 N N . LEU A 1 129 ? 14.792 2.599 76.392 1.00 16.52 117 LEU A N 1
ATOM 928 C CA . LEU A 1 129 ? 15.283 3.640 75.532 1.00 16.18 117 LEU A CA 1
ATOM 929 C C . LEU A 1 129 ? 15.188 3.197 74.070 1.00 16.26 117 LEU A C 1
ATOM 930 O O . LEU A 1 129 ? 15.731 2.154 73.680 1.00 15.56 117 LEU A O 1
ATOM 935 N N . ASP A 1 130 ? 14.512 3.994 73.263 1.00 14.75 118 ASP A N 1
ATOM 936 C CA . ASP A 1 130 ? 14.390 3.755 71.815 1.00 14.54 118 ASP A CA 1
ATOM 937 C C . ASP A 1 130 ? 15.803 3.737 71.242 1.00 15.61 118 ASP A C 1
ATOM 938 O O . ASP A 1 130 ? 16.565 4.669 71.475 1.00 15.28 118 ASP A O 1
ATOM 943 N N . LYS A 1 131 ? 16.146 2.714 70.460 1.00 14.65 119 LYS A N 1
ATOM 944 C CA . LYS A 1 131 ? 17.437 2.696 69.765 1.00 14.31 119 LYS A CA 1
ATOM 945 C C . LYS A 1 131 ? 17.659 3.998 68.960 1.00 15.71 119 LYS A C 1
ATOM 946 O O . LYS A 1 131 ? 18.776 4.513 68.883 1.00 16.43 119 LYS A O 1
ATOM 952 N N . ALA A 1 132 ? 16.612 4.509 68.339 1.00 13.96 120 ALA A N 1
ATOM 953 C CA . ALA A 1 132 ? 16.754 5.713 67.526 1.00 14.71 120 ALA A CA 1
ATOM 954 C C . ALA A 1 132 ? 17.121 6.930 68.362 1.00 15.65 120 ALA A C 1
ATOM 955 O O . ALA A 1 132 ? 17.792 7.843 67.861 1.00 16.02 120 ALA A O 1
ATOM 957 N N . LEU A 1 133 ? 16.706 6.928 69.622 1.00 15.04 121 LEU A N 1
ATOM 958 C CA . LEU A 1 133 ? 17.052 8.010 70.548 1.00 13.30 121 LEU A CA 1
ATOM 959 C C . LEU A 1 133 ? 18.464 7.769 71.139 1.00 14.30 121 LEU A C 1
ATOM 960 O O . LEU A 1 133 ? 19.212 8.738 71.363 1.00 16.23 121 LEU A O 1
ATOM 965 N N . ALA A 1 134 ? 18.811 6.513 71.417 1.00 14.18 122 ALA A N 1
ATOM 966 C CA . ALA A 1 134 ? 20.206 6.174 71.793 1.00 13.71 122 ALA A CA 1
ATOM 967 C C . ALA A 1 134 ? 21.163 6.598 70.688 1.00 15.88 122 ALA A C 1
ATOM 968 O O . ALA A 1 134 ? 22.345 6.927 70.959 1.00 15.94 122 ALA A O 1
ATOM 970 N N . ASP A 1 135 ? 20.708 6.604 69.432 1.00 14.65 123 ASP A N 1
ATOM 971 C CA . ASP A 1 135 ? 21.490 7.006 68.248 1.00 14.74 123 ASP A CA 1
ATOM 972 C C . ASP A 1 135 ? 21.154 8.447 67.771 1.00 13.52 123 ASP A C 1
ATOM 973 O O . ASP A 1 135 ? 21.244 8.742 66.577 1.00 17.60 123 ASP A O 1
ATOM 978 N N . SER A 1 136 ? 20.755 9.307 68.712 1.00 14.75 124 SER A N 1
ATOM 979 C CA . SER A 1 136 ? 20.562 10.740 68.475 1.00 13.75 124 SER A CA 1
ATOM 980 C C . SER A 1 136 ? 21.569 11.527 69.329 1.00 15.25 124 SER A C 1
ATOM 981 O O . SER A 1 136 ? 21.853 11.121 70.441 1.00 16.54 124 SER A O 1
ATOM 984 N N . ASP A 1 137 ? 22.027 12.684 68.849 1.00 14.96 125 ASP A N 1
ATOM 985 C CA . ASP A 1 137 ? 22.925 13.535 69.682 1.00 15.16 125 ASP A CA 1
ATOM 986 C C . ASP A 1 137 ? 22.762 14.949 69.174 1.00 15.29 125 ASP A C 1
ATOM 987 O O . ASP A 1 137 ? 22.867 15.150 67.960 1.00 22.29 125 ASP A O 1
ATOM 992 N N . PRO A 1 138 ? 22.480 15.930 70.010 1.00 15.55 126 PRO A N 1
ATOM 993 C CA . PRO A 1 138 ? 22.114 15.756 71.411 1.00 16.92 126 PRO A CA 1
ATOM 994 C C . PRO A 1 138 ? 20.680 15.190 71.535 1.00 15.31 126 PRO A C 1
ATOM 995 O O . PRO A 1 138 ? 20.040 14.789 70.533 1.00 14.64 126 PRO A O 1
ATOM 999 N N . VAL A 1 139 ? 20.200 15.144 72.755 1.00 13.49 127 VAL A N 1
ATOM 1000 C CA . VAL A 1 139 ? 18.830 14.751 73.088 1.00 14.50 127 VAL A CA 1
ATOM 1001 C C . VAL A 1 139 ? 18.180 15.793 73.992 1.00 14.29 127 VAL A C 1
ATOM 1002 O O . VAL A 1 139 ? 18.853 16.526 74.738 1.00 17.25 127 VAL A O 1
ATOM 1006 N N . ASN A 1 140 ? 16.849 15.878 73.922 1.00 14.44 128 ASN A N 1
ATOM 1007 C CA . ASN A 1 140 ? 16.150 16.987 74.562 1.00 14.50 128 ASN A CA 1
ATOM 1008 C C . ASN A 1 140 ? 14.973 16.437 75.364 1.00 15.63 128 ASN A C 1
ATOM 1009 O O . ASN A 1 140 ? 14.166 15.668 74.822 1.00 15.70 1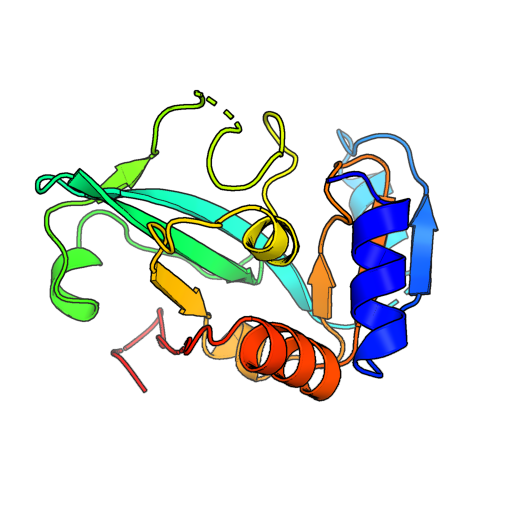28 ASN A O 1
ATOM 1014 N N . PHE A 1 141 ? 14.859 16.902 76.590 1.00 14.72 129 PHE A N 1
ATOM 1015 C CA . PHE A 1 141 ? 13.799 16.466 77.482 1.00 13.69 129 PHE A CA 1
ATOM 1016 C C . PHE A 1 141 ? 13.350 17.661 78.341 1.00 15.17 129 PHE A C 1
ATOM 1017 O O . PHE A 1 141 ? 14.099 18.608 78.542 1.00 15.74 129 PHE A O 1
ATOM 1025 N N . HIS A 1 142 ? 12.168 17.553 78.947 1.00 14.11 130 HIS A N 1
ATOM 1026 C CA . HIS A 1 142 ? 11.744 18.569 79.876 1.00 13.60 130 HIS A CA 1
ATOM 1027 C C . HIS A 1 142 ? 12.497 18.460 81.201 1.00 14.40 130 HIS A C 1
ATOM 1028 O O . HIS A 1 142 ? 12.637 17.345 81.721 1.00 15.38 130 HIS A O 1
ATOM 1035 N N . PRO A 1 143 ? 12.914 19.588 81.795 1.00 14.77 131 PRO A N 1
ATOM 1036 C CA . PRO A 1 143 ? 13.561 19.561 83.119 1.00 15.65 131 PRO A CA 1
ATOM 1037 C C . PRO A 1 143 ? 12.494 19.548 84.225 1.00 16.51 131 PRO A C 1
ATOM 1038 O O . PRO A 1 143 ? 12.383 20.516 85.049 1.00 16.55 131 PRO A O 1
ATOM 1042 N N . LEU A 1 144 ? 11.704 18.465 84.225 1.00 16.81 132 LEU A N 1
ATOM 1043 C CA . LEU A 1 144 ? 10.638 18.198 85.193 1.00 16.96 132 LEU A CA 1
ATOM 1044 C C . LEU A 1 144 ? 9.345 19.025 85.010 1.00 17.08 132 LEU A C 1
ATOM 1045 O O . LEU A 1 144 ? 8.360 18.854 85.788 1.00 18.60 132 LEU A O 1
ATOM 1050 N N . LYS A 1 145 ? 9.307 19.910 84.008 1.00 17.19 133 LYS A N 1
ATOM 1051 C CA . LYS A 1 145 ? 8.091 20.627 83.681 1.00 19.91 133 LYS A CA 1
ATOM 1052 C C . LYS A 1 145 ? 8.132 20.979 82.205 1.00 15.50 133 LYS A C 1
ATOM 1053 O O . LYS A 1 145 ? 9.217 21.221 81.663 1.00 16.48 133 LYS A O 1
ATOM 1059 N N . ASN A 1 146 ? 6.971 21.013 81.579 1.00 15.37 134 ASN A N 1
ATOM 1060 C CA . ASN A 1 146 ? 6.876 21.250 80.125 1.00 16.26 134 ASN A CA 1
ATOM 1061 C C . ASN A 1 146 ? 6.898 22.704 79.672 1.00 16.13 134 ASN A C 1
ATOM 1062 O O . ASN A 1 146 ? 6.589 23.002 78.521 1.00 16.37 134 ASN A O 1
ATOM 1067 N N . ASP A 1 147 ? 7.297 23.589 80.552 1.00 15.09 135 ASP A N 1
ATOM 1068 C CA . ASP A 1 147 ? 7.542 24.985 80.217 1.00 15.92 135 ASP A CA 1
ATOM 1069 C C . ASP A 1 147 ? 9.007 25.285 79.938 1.00 15.49 135 ASP A C 1
ATOM 1070 O O . ASP A 1 147 ? 9.486 26.432 80.046 1.00 16.14 135 ASP A O 1
ATOM 1075 N N . ALA A 1 148 ? 9.724 24.243 79.569 1.00 14.29 136 ALA A N 1
ATOM 1076 C CA . ALA A 1 148 ? 11.129 24.342 79.177 1.00 13.61 136 ALA A CA 1
ATOM 1077 C C . ALA A 1 148 ? 11.546 23.059 78.498 1.00 14.34 136 ALA A C 1
ATOM 1078 O O . ALA A 1 148 ? 10.928 22.011 78.675 1.00 14.25 136 ALA A O 1
ATOM 1080 N N . THR A 1 149 ? 12.639 23.168 77.733 1.00 14.76 137 THR A N 1
ATOM 1081 C CA . THR A 1 149 ? 13.234 22.031 77.047 1.00 13.49 137 THR A CA 1
ATOM 1082 C C . THR A 1 149 ? 14.727 22.117 77.326 1.00 14.58 137 THR A C 1
ATOM 1083 O O . THR A 1 149 ? 15.312 23.189 77.221 1.00 15.00 137 THR A O 1
ATOM 1087 N N . THR A 1 150 ? 15.285 20.996 77.751 1.00 14.47 138 THR A N 1
ATOM 1088 C CA . THR A 1 150 ? 16.668 20.892 78.155 1.00 13.72 138 THR A CA 1
ATOM 1089 C C . THR A 1 150 ? 17.396 19.923 77.267 1.00 16.36 138 THR A C 1
ATOM 1090 O O . THR A 1 150 ? 16.984 18.777 77.128 1.00 14.99 138 THR A O 1
ATOM 1094 N N . ALA A 1 151 ? 18.516 20.388 76.711 1.00 15.47 139 ALA A N 1
ATOM 1095 C CA . ALA A 1 151 ? 19.406 19.548 75.896 1.00 16.26 139 ALA A CA 1
ATOM 1096 C C . ALA A 1 151 ? 20.555 19.031 76.746 1.00 14.52 139 ALA A C 1
ATOM 1097 O O . ALA A 1 151 ? 21.158 19.776 77.524 1.00 15.43 139 ALA A O 1
ATOM 1099 N N . VAL A 1 152 ? 20.868 17.754 76.558 1.00 14.51 140 VAL A N 1
ATOM 1100 C CA . VAL A 1 152 ? 22.125 17.165 77.019 1.00 14.73 140 VAL A CA 1
ATOM 1101 C C . VAL A 1 152 ? 22.684 16.335 75.879 1.00 13.19 140 VAL A C 1
ATOM 1102 O O . VAL A 1 152 ? 21.973 15.997 74.929 1.00 14.25 140 VAL A O 1
ATOM 1106 N N . SER A 1 153 ? 23.985 16.039 75.907 1.00 12.86 141 SER A N 1
ATOM 1107 C CA . SER A 1 153 ? 24.525 15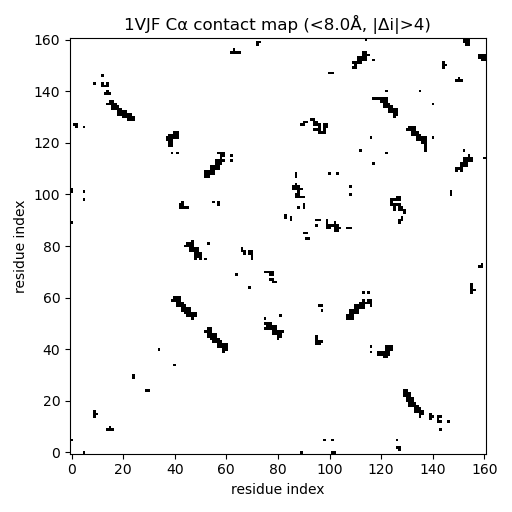.182 74.855 1.00 11.64 141 SER A CA 1
ATOM 1108 C C . SER A 1 153 ? 24.086 13.740 75.100 1.00 11.26 141 SER A C 1
ATOM 1109 O O . SER A 1 153 ? 23.609 13.377 76.168 1.00 13.27 141 SER A O 1
ATOM 1112 N N . GLN A 1 154 ? 24.228 12.907 74.096 1.00 13.26 142 GLN A N 1
ATOM 1113 C CA . GLN A 1 154 ? 23.944 11.478 74.290 1.00 12.64 142 GLN A CA 1
ATOM 1114 C C . GLN A 1 154 ? 24.807 10.909 75.405 1.00 13.22 142 GLN A C 1
ATOM 1115 O O . GLN A 1 154 ? 24.326 10.187 76.292 1.00 14.38 142 GLN A O 1
ATOM 1121 N N . ALA A 1 155 ? 26.101 11.224 75.385 1.00 12.32 143 ALA A N 1
ATOM 1122 C CA . ALA A 1 155 ? 26.971 10.771 76.479 1.00 11.52 143 ALA A CA 1
ATOM 1123 C C . ALA A 1 155 ? 26.504 11.284 77.824 1.00 14.16 143 ALA A C 1
ATOM 1124 O O . ALA A 1 155 ? 26.578 10.579 78.826 1.00 15.90 143 ALA A O 1
ATOM 1126 N N . GLY A 1 156 ? 26.001 12.519 77.840 1.00 13.26 144 GLY A N 1
ATOM 1127 C CA . GLY A 1 156 ? 25.458 13.141 79.074 1.00 14.78 144 GLY A CA 1
ATOM 1128 C C . GLY A 1 156 ? 24.260 12.386 79.594 1.00 13.27 144 GLY A C 1
ATOM 1129 O O . GLY A 1 156 ? 24.137 12.169 80.796 1.00 14.36 144 GLY A O 1
ATOM 1130 N N . LEU A 1 157 ? 23.346 12.032 78.691 1.00 13.92 145 LEU A N 1
ATOM 1131 C CA . LEU A 1 157 ? 22.173 11.231 79.092 1.00 13.29 145 LEU A CA 1
ATOM 1132 C C . LEU A 1 157 ? 22.673 9.947 79.753 1.00 14.07 145 LEU A C 1
ATOM 1133 O O . LEU A 1 157 ? 22.186 9.532 80.787 1.00 14.24 145 LEU A O 1
ATOM 1138 N N . ARG A 1 158 ? 23.635 9.286 79.130 1.00 12.93 146 ARG A N 1
ATOM 1139 C CA . ARG A 1 158 ? 24.138 8.009 79.660 1.00 13.97 146 ARG A CA 1
ATOM 1140 C C . ARG A 1 158 ? 24.830 8.201 81.008 1.00 14.95 146 ARG A C 1
ATOM 1141 O O . ARG A 1 158 ? 24.707 7.352 81.900 1.00 15.16 146 ARG A O 1
ATOM 1149 N N . ARG A 1 159 ? 25.566 9.296 81.157 1.00 14.60 147 ARG A N 1
ATOM 1150 C CA . ARG A 1 159 ? 26.234 9.664 82.420 1.00 14.08 147 ARG A CA 1
ATOM 1151 C C . ARG A 1 159 ? 25.186 9.881 83.532 1.00 13.91 147 ARG A C 1
ATOM 1152 O O . ARG A 1 159 ? 25.378 9.449 84.684 1.00 15.44 147 ARG A O 1
ATOM 1160 N N . PHE A 1 160 ? 24.111 10.557 83.183 1.00 13.92 148 PHE A N 1
ATOM 1161 C CA . PHE A 1 160 ? 22.936 10.748 84.085 1.00 13.92 148 PHE A CA 1
ATOM 1162 C C . PHE A 1 160 ? 22.350 9.409 84.539 1.00 13.48 148 PHE A C 1
ATOM 1163 O O . PHE A 1 160 ? 22.184 9.193 85.762 1.00 14.62 148 PHE A O 1
ATOM 1171 N N . LEU A 1 161 ? 22.022 8.545 83.586 1.00 13.65 149 LEU A N 1
ATOM 1172 C CA . LEU A 1 161 ? 21.456 7.246 83.906 1.00 15.45 149 LEU A CA 1
ATOM 1173 C C . LEU A 1 161 ? 22.401 6.434 84.771 1.00 15.92 149 LEU A C 1
ATOM 1174 O O . LEU A 1 161 ? 21.986 5.799 85.760 1.00 16.97 149 LEU A O 1
ATOM 1179 N N . ALA A 1 162 ? 23.688 6.455 84.419 1.00 13.43 150 ALA A N 1
ATOM 1180 C CA . ALA A 1 162 ? 24.707 5.714 85.197 1.00 14.77 150 ALA A CA 1
ATOM 1181 C C . ALA A 1 162 ? 24.773 6.206 86.641 1.00 15.92 150 ALA A C 1
ATOM 1182 O O . ALA A 1 162 ? 24.889 5.386 87.565 1.00 16.06 150 ALA A O 1
ATOM 1184 N N . ALA A 1 163 ? 24.696 7.521 86.843 1.00 15.06 151 ALA A N 1
ATOM 1185 C CA . ALA A 1 163 ? 24.749 8.076 88.194 1.00 15.80 151 ALA A CA 1
ATOM 1186 C C . ALA A 1 163 ? 23.566 7.677 89.057 1.00 15.32 151 ALA A C 1
ATOM 1187 O O . ALA A 1 163 ? 23.694 7.669 90.287 1.00 17.32 151 ALA A O 1
ATOM 1189 N N . LEU A 1 164 ? 22.462 7.330 88.425 1.00 15.13 152 LEU A N 1
ATOM 1190 C CA . LEU A 1 164 ? 21.247 6.893 89.126 1.00 14.88 152 LEU A CA 1
ATOM 1191 C C . LEU A 1 164 ? 21.217 5.374 89.268 1.00 17.58 152 LEU A C 1
ATOM 1192 O O . LEU A 1 164 ? 20.317 4.832 89.887 1.00 18.42 152 LEU A O 1
ATOM 1197 N N . GLY A 1 165 ? 22.168 4.692 88.652 1.00 16.58 153 GLY A N 1
ATOM 1198 C CA . GLY A 1 165 ? 22.201 3.254 88.622 1.00 19.51 153 GLY A CA 1
ATOM 1199 C C . GLY A 1 165 ? 21.127 2.659 87.757 1.00 20.69 153 GLY A C 1
ATOM 1200 O O . GLY A 1 165 ? 20.732 1.529 87.961 1.00 22.71 153 GLY A O 1
ATOM 1201 N N . VAL A 1 166 ? 20.693 3.403 86.745 1.00 17.73 154 VAL A N 1
ATOM 1202 C CA . VAL A 1 166 ? 19.604 2.970 85.855 1.00 18.52 154 VAL A CA 1
ATOM 1203 C C . VAL A 1 166 ? 20.194 2.400 84.585 1.00 21.26 154 VAL A C 1
ATOM 1204 O O . VAL A 1 166 ? 20.788 3.135 83.781 1.00 20.85 154 VAL A O 1
ATOM 1208 N N . GLU A 1 167 ? 20.017 1.101 84.372 1.00 20.16 155 GLU A N 1
ATOM 1209 C CA . GLU A 1 167 ? 20.467 0.486 83.121 1.00 20.34 155 GLU A CA 1
ATOM 1210 C C . GLU A 1 167 ? 19.321 0.511 82.099 1.00 20.64 155 GLU A C 1
ATOM 1211 O O . GLU A 1 167 ? 18.306 -0.149 82.289 1.00 22.03 155 GLU A O 1
ATOM 1217 N N . PRO A 1 168 ? 19.472 1.221 80.988 1.00 20.34 156 PRO A N 1
ATOM 1218 C CA . PRO A 1 168 ? 18.395 1.260 80.009 1.00 19.10 156 PRO A CA 1
ATOM 1219 C C . PRO A 1 168 ? 18.318 -0.040 79.234 1.00 21.29 156 PRO A C 1
ATOM 1220 O O . PRO A 1 168 ? 19.340 -0.623 78.901 1.00 21.83 156 PRO A O 1
ATOM 1232 N N . ILE A 1 170 ? 17.561 -1.174 75.701 1.00 16.63 158 ILE A N 1
ATOM 1233 C CA . ILE A 1 170 ? 17.503 -0.466 74.426 1.00 17.09 158 ILE A CA 1
ATOM 1234 C C . ILE A 1 170 ? 16.673 -1.292 73.484 1.00 18.09 158 ILE A C 1
ATOM 1235 O O . ILE A 1 170 ? 16.960 -2.454 73.295 1.00 15.90 158 ILE A O 1
ATOM 1240 N N . VAL A 1 171 ? 15.627 -0.694 72.904 1.00 15.67 159 VAL A N 1
ATOM 1241 C CA . VAL A 1 171 ? 14.701 -1.434 72.078 1.00 15.66 159 VAL A CA 1
ATOM 1242 C C . VAL A 1 171 ? 14.639 -0.822 70.704 1.00 16.25 159 VAL A C 1
ATOM 1243 O O . VAL A 1 171 ? 14.480 0.381 70.572 1.00 16.33 159 VAL A O 1
ATOM 1247 N N . ASP A 1 172 ? 14.761 -1.658 69.679 1.00 14.62 160 ASP A N 1
ATOM 1248 C CA . ASP A 1 172 ? 14.487 -1.264 68.294 1.00 15.58 160 ASP A CA 1
ATOM 1249 C C . ASP A 1 172 ? 12.990 -1.498 68.058 1.00 14.81 160 ASP A C 1
ATOM 1250 O O . ASP A 1 172 ? 12.523 -2.644 68.010 1.00 15.21 160 ASP A O 1
ATOM 1255 N N . PHE A 1 173 ? 12.221 -0.418 68.051 1.00 15.95 161 PHE A N 1
ATOM 1256 C CA . PHE A 1 173 ? 10.765 -0.525 68.001 1.00 15.64 161 PHE A CA 1
ATOM 1257 C C . PHE A 1 173 ? 10.210 -0.916 66.635 1.00 16.46 161 PHE A C 1
ATOM 1258 O O . PHE A 1 173 ? 9.061 -1.380 66.540 1.00 21.67 161 PHE A O 1
ATOM 1266 N N . ALA A 1 174 ? 10.998 -0.706 65.595 1.00 17.53 162 ALA A N 1
ATOM 1267 C CA . ALA A 1 174 ? 10.628 -1.163 64.244 1.00 19.29 162 ALA A CA 1
ATOM 1268 C C . ALA A 1 174 ? 10.768 -2.656 64.079 1.00 15.86 162 ALA A C 1
ATOM 1269 O O . ALA A 1 174 ? 9.851 -3.305 63.568 1.00 18.46 162 ALA A O 1
ATOM 1271 N N . ALA A 1 175 ? 11.888 -3.200 64.546 1.00 16.93 163 ALA A N 1
ATOM 1272 C CA . ALA A 1 175 ? 12.150 -4.647 64.507 1.00 16.41 163 ALA A CA 1
ATOM 1273 C C . ALA A 1 175 ? 11.514 -5.394 65.662 1.00 18.06 163 ALA A C 1
ATOM 1274 O O . ALA A 1 175 ? 11.412 -6.635 65.626 1.00 19.43 163 ALA A O 1
ATOM 1284 N N . GLU A 1 177 ? 12.744 -5.641 68.850 1.00 17.92 165 GLU A N 1
ATOM 1285 C CA . GLU A 1 177 ? 13.840 -6.437 69.404 1.00 19.30 165 GLU A CA 1
ATOM 1286 C C . GLU A 1 177 ? 14.553 -5.630 70.462 1.00 19.05 165 GLU A C 1
ATOM 1287 O O . GLU A 1 177 ? 14.701 -4.424 70.329 1.00 18.16 165 GLU A O 1
ATOM 1298 N N . VAL A 1 178 ? 15.045 -6.315 71.489 1.00 18.58 166 VAL A N 1
ATOM 1299 C CA . VAL A 1 178 ? 15.952 -5.678 72.435 1.00 18.33 166 VAL A CA 1
ATOM 1300 C C . VAL A 1 178 ? 17.326 -5.746 71.833 1.00 19.01 166 VAL A C 1
ATOM 1301 O O . VAL A 1 178 ? 17.712 -6.797 71.297 1.00 21.37 166 VAL A O 1
ATOM 1305 N N . VAL A 1 179 ? 18.084 -4.661 71.933 1.00 19.31 167 VAL A N 1
ATOM 1306 C CA . VAL A 1 179 ? 19.367 -4.580 71.257 1.00 22.81 167 VAL A CA 1
ATOM 1307 C C . VAL A 1 179 ? 20.491 -4.183 72.182 1.00 27.52 167 VAL A C 1
ATOM 1308 O O . VAL A 1 179 ? 20.315 -4.040 73.392 1.00 29.23 167 VAL A O 1
ATOM 1312 N N . GLY A 1 180 ? 21.675 -4.021 71.598 1.00 32.87 168 GLY A N 1
#

Organism: Caulobacter vibrioides (strain ATCC 19089 / CIP 103742 / CB 15) (NCBI:txid190650)

B-factor: mean 21.23, std 8.53, range [9.94, 75.98]

InterPro domains:
  IPR007214 YbaK/aminoacyl-tRNA synthetase-associated domain [PF04073] (23-148)
  IPR036754 YbaK/aminoacyl-tRNA synthetase-associated domain superfamily [G3DSA:3.90.960.10] (1-168)
  IPR036754 YbaK/aminoacyl-tRNA syntheta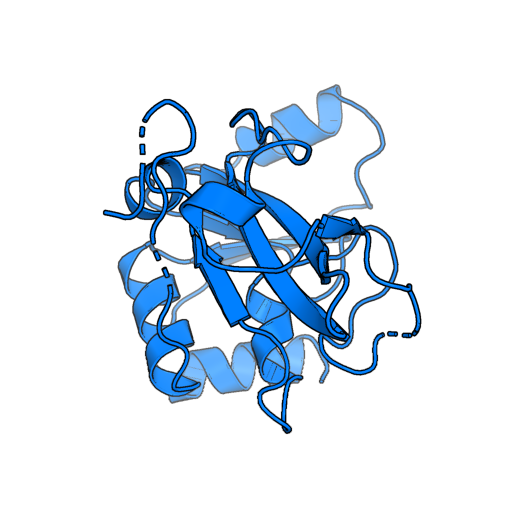se-associated domain superfamily [SSF55826] (3-161)
  IPR040285 Prolyl-tRNA editing protein ProX/PRXD1 [PTHR31423] (2-168)

Solvent-accessible surface area: 8363 Å² total

CATH classification: 3.90.960.10

Nearest PDB structures (foldseek):
  1vjf-assembly1_A  TM=1.006E+00  e=2.364E-35  Caulobacter vibrioides CB15
  1vki-assembly1_A  TM=9.538E-01  e=6.875E-22  Agrobacterium fabrum str. C58
  8huz-assembly4_C  TM=8.944E-01  e=5.445E-15  Mus musculus
  1dbu-assembly1_A  TM=7.438E-01  e=1.202E-07  Haemophilus influenzae
  1dbx-assembly2_B  TM=7.300E-01  e=7.223E-07  Haemophilus influenzae

Foldseek 3Di:
DDLVVLVVLLVVLVWDKDKDFAAQDDDVVVVVVVPVVDKAEWDWAWKAAPVGQIEIEIEGPPQDADQQPCCVFVVTHRIDGDDQPCQQQVAHPPQDWPSSNVRRVVVRYAYEYEVVRLVMFWYWHHSRYSRMIMTTTSVS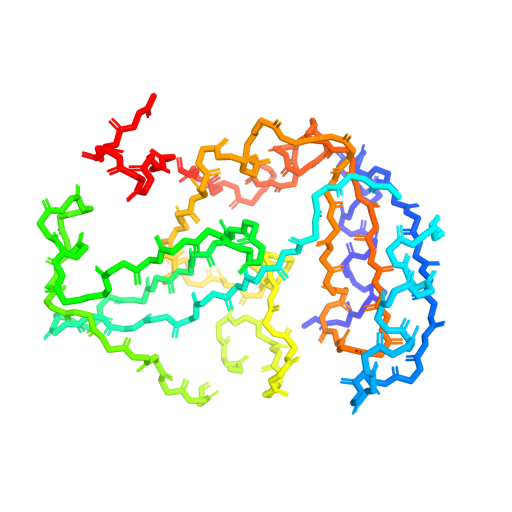SVSSCVVSVHDYYDHRVPHGD

Radius of gyration: 14.99 Å; Cα contacts (8 Å, |Δi|>4): 315; chains: 1; bounding box: 31×38×31 Å

Sequence (161 aa):
KTRADLFAFFDAHGVDHKTLDHPPVFRVEEGLEIKAAPGGHTKNLFLKDAKGQLWLISALGETTIDLKKLHHVIGSGRLSFGPQELETLGVTPGSSVTAFGLINDTEKRVRFVLDKALADSDPVNFHPLKNDATTAVSQAGLRRFLAALGVEPIVDFAAEVV

Secondary structure (P-SEA, 3-state):
ccaaaaaaaaaaacccbbbbbbcccccaaaaaaaaacccccbbbbbbccccbbbbbbbccccccccccccccccccccccccccccccccccccccccccccccccccbbbbbccccccccbbbbbcccccbbbbbcaaaaaaaaaaaccccccccccccc